Protein AF-A0A7K0IW61-F1 (afdb_monomer)

Radius of gyration: 12.7 Å; Cα contacts (8 Å, |Δi|>4): 62; chains: 1; bounding box: 30×36×28 Å

Secondary structure (DSSP, 8-state):
--HHHHHHHHHHHHHHTT--HHHHHHHTT--HHHHHHHHHTS----STHHHHHHHHHHHHH-S-S----------

Sequence (75 aa):
MDKEQRKKMVAHCLVDLGETVASWSAKNGLHQKIVTDLIDGKLKGTRGVSLATKRKMEETFGNLFDENETKQRNP

pLDDT: mean 82.31, std 13.24, range [42.81, 93.5]

Solvent-accessible surface area (backbone atoms only — not comparable to full-atom values): 4562 Å² total; per-residue (Å²): 110,56,53,68,60,42,43,51,52,49,52,49,51,26,58,77,68,74,42,47,70,61,56,51,20,55,76,70,76,42,61,48,65,59,55,49,31,41,48,68,62,80,37,87,37,86,60,69,72,42,29,58,51,46,52,55,45,32,73,73,66,36,92,63,79,64,87,65,89,85,79,89,83,80,132

Mean predicted aligned error: 6.85 Å

Foldseek 3Di:
DDLVVLVVLLVVLCVVVVHDLVRVCVVVVHDSVLLVCVSNVVDLQPDDSSVVSQVVCCVRRNDRRDPDDDDDDDD

Structure (mmCIF, N/CA/C/O backbone):
data_AF-A0A7K0IW61-F1
#
_entry.id   AF-A0A7K0IW61-F1
#
loop_
_atom_site.group_PDB
_atom_site.id
_atom_site.type_symbol
_atom_site.label_atom_id
_atom_site.label_alt_id
_atom_site.label_comp_id
_atom_site.label_asym_id
_atom_site.label_entity_id
_atom_site.label_seq_id
_atom_site.pdbx_PDB_ins_code
_atom_site.Cartn_x
_atom_site.Cartn_y
_atom_site.Cartn_z
_atom_site.occupancy
_atom_site.B_iso_or_equiv
_atom_site.auth_seq_id
_atom_site.auth_comp_id
_atom_site.auth_asym_id
_atom_site.auth_atom_id
_atom_site.pdbx_PDB_model_num
ATOM 1 N N . MET A 1 1 ? 13.647 1.985 -0.462 1.00 75.00 1 MET A N 1
ATOM 2 C CA . MET A 1 1 ? 12.987 1.596 0.812 1.00 75.00 1 MET A CA 1
ATOM 3 C C . MET A 1 1 ? 13.028 0.080 0.966 1.00 75.00 1 MET A C 1
ATOM 5 O O . MET A 1 1 ? 12.842 -0.602 -0.036 1.00 75.00 1 MET A O 1
ATOM 9 N N . ASP A 1 2 ? 13.251 -0.447 2.176 1.00 82.62 2 ASP A N 1
ATOM 10 C CA . ASP A 1 2 ? 13.200 -1.898 2.416 1.00 82.62 2 ASP A CA 1
ATOM 11 C C . ASP A 1 2 ? 11.757 -2.450 2.422 1.00 82.62 2 ASP A C 1
ATOM 13 O O . ASP A 1 2 ? 10.793 -1.747 2.744 1.00 82.62 2 ASP A O 1
ATOM 17 N N . LYS A 1 3 ? 11.602 -3.732 2.069 1.00 83.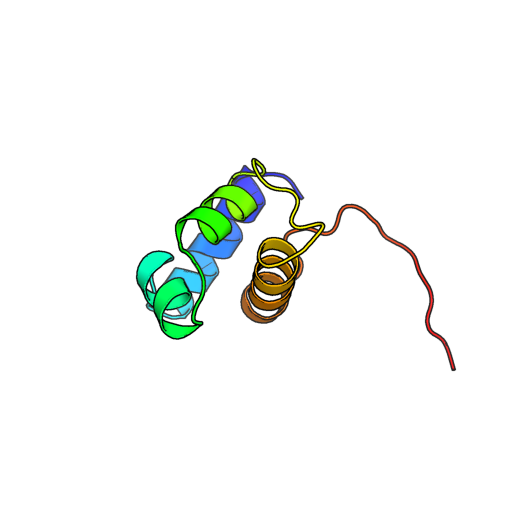81 3 LYS A N 1
ATOM 18 C CA . LYS A 1 3 ? 10.319 -4.445 2.019 1.00 83.81 3 LYS A CA 1
ATOM 19 C C . LYS A 1 3 ? 9.555 -4.397 3.344 1.00 83.81 3 LYS A C 1
ATOM 21 O O . LYS A 1 3 ? 8.335 -4.219 3.324 1.00 83.81 3 LYS A O 1
ATOM 26 N N . GLU A 1 4 ? 10.225 -4.587 4.477 1.00 86.94 4 GLU A N 1
ATOM 27 C CA . GLU A 1 4 ? 9.559 -4.596 5.783 1.00 86.94 4 GLU A CA 1
ATOM 28 C C . GLU A 1 4 ? 9.033 -3.212 6.152 1.00 86.94 4 GLU A C 1
ATOM 30 O O . GLU A 1 4 ? 7.910 -3.075 6.643 1.00 86.94 4 GLU A O 1
ATOM 35 N N . GLN A 1 5 ? 9.814 -2.176 5.855 1.00 87.12 5 GLN A N 1
ATOM 36 C CA . GLN A 1 5 ? 9.419 -0.793 6.091 1.00 87.12 5 GLN A CA 1
ATOM 37 C C . GLN A 1 5 ? 8.225 -0.401 5.216 1.00 87.12 5 GLN A C 1
ATOM 39 O O . GLN A 1 5 ? 7.249 0.149 5.725 1.00 87.12 5 GLN A O 1
ATOM 44 N N . ARG A 1 6 ? 8.237 -0.784 3.933 1.00 88.31 6 ARG A N 1
ATOM 45 C CA . ARG A 1 6 ? 7.100 -0.579 3.024 1.00 88.31 6 ARG A CA 1
ATOM 46 C C . ARG A 1 6 ? 5.829 -1.259 3.531 1.00 88.31 6 ARG A C 1
ATOM 48 O O . ARG A 1 6 ? 4.765 -0.648 3.527 1.00 88.31 6 ARG A O 1
ATOM 55 N N . LYS A 1 7 ? 5.931 -2.510 3.999 1.00 89.94 7 LYS A N 1
ATOM 56 C CA . LYS A 1 7 ? 4.803 -3.239 4.604 1.00 89.94 7 LYS A CA 1
ATOM 57 C C . LYS A 1 7 ? 4.243 -2.512 5.820 1.00 89.94 7 LYS A C 1
ATOM 59 O O . LYS A 1 7 ? 3.029 -2.367 5.916 1.00 89.94 7 LYS A O 1
ATOM 64 N N . LYS A 1 8 ? 5.113 -2.051 6.723 1.00 90.25 8 LYS A N 1
ATOM 65 C CA . LYS A 1 8 ? 4.709 -1.309 7.925 1.00 90.25 8 LYS A CA 1
ATOM 66 C C . LYS A 1 8 ? 3.999 -0.004 7.571 1.00 90.25 8 LYS A C 1
ATOM 68 O O . LY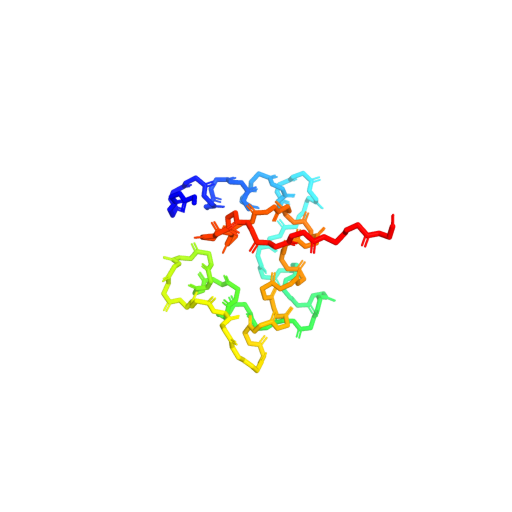S A 1 8 ? 2.945 0.257 8.133 1.00 90.25 8 LYS A O 1
ATOM 73 N N . MET A 1 9 ? 4.522 0.764 6.616 1.00 90.25 9 MET A N 1
ATOM 74 C CA . MET A 1 9 ? 3.894 2.015 6.173 1.00 90.25 9 MET A CA 1
ATOM 75 C C . MET A 1 9 ? 2.509 1.781 5.572 1.00 90.25 9 MET A C 1
ATOM 77 O O . MET A 1 9 ? 1.547 2.419 5.987 1.00 90.25 9 MET A O 1
ATOM 81 N N . VAL A 1 10 ? 2.387 0.821 4.650 1.00 90.00 10 VAL A N 1
ATOM 82 C CA . VAL A 1 10 ? 1.091 0.499 4.037 1.00 90.00 10 VAL A CA 1
ATOM 83 C C . VAL A 1 10 ? 0.101 -0.007 5.083 1.00 90.00 10 VAL A C 1
ATOM 85 O O . VAL A 1 10 ? -1.053 0.407 5.075 1.00 90.00 10 VAL A O 1
ATOM 88 N N . ALA A 1 11 ? 0.541 -0.866 6.007 1.00 90.75 11 ALA A N 1
ATOM 89 C CA . ALA A 1 11 ? -0.309 -1.351 7.089 1.00 90.75 11 ALA A CA 1
ATOM 90 C C . ALA A 1 11 ? -0.782 -0.211 8.004 1.00 90.75 11 ALA A C 1
ATOM 92 O O . ALA A 1 11 ? -1.963 -0.161 8.327 1.00 90.75 11 ALA A O 1
ATOM 93 N N . HIS A 1 12 ? 0.105 0.717 8.374 1.00 91.75 12 HIS A N 1
ATOM 94 C CA . HIS A 1 12 ? -0.240 1.864 9.214 1.00 91.75 12 HIS A CA 1
ATOM 95 C C . HIS A 1 12 ? -1.265 2.773 8.530 1.00 91.75 12 HIS A C 1
ATOM 97 O O . HIS A 1 12 ? -2.324 3.016 9.094 1.00 91.75 12 HIS A O 1
ATOM 103 N N . CYS A 1 13 ? -1.016 3.184 7.282 1.00 90.81 13 CYS A N 1
ATOM 104 C CA . CYS A 1 13 ? -1.963 4.013 6.536 1.00 90.81 13 CYS A CA 1
ATOM 105 C C . CYS A 1 13 ? -3.326 3.335 6.360 1.00 90.81 13 CYS A C 1
ATOM 107 O O . CYS A 1 13 ? -4.356 3.993 6.429 1.00 90.81 13 CYS A O 1
ATOM 109 N N . LEU A 1 14 ? -3.356 2.021 6.126 1.00 90.94 14 LEU A N 1
ATOM 110 C CA . LEU A 1 14 ? -4.614 1.283 6.024 1.00 90.94 14 LEU A CA 1
ATOM 111 C C . LEU A 1 14 ? -5.380 1.269 7.352 1.00 90.94 14 LEU A C 1
ATOM 113 O O . LEU A 1 14 ? -6.597 1.440 7.345 1.00 90.94 14 LEU A O 1
ATOM 117 N N . VAL A 1 15 ? -4.674 1.139 8.479 1.00 92.38 15 VAL A N 1
ATOM 118 C CA . VAL A 1 15 ? -5.269 1.257 9.817 1.00 92.38 15 VAL A CA 1
ATOM 119 C C . VAL A 1 15 ? -5.832 2.662 10.048 1.00 92.38 15 VAL A C 1
ATOM 121 O O . VAL A 1 15 ? -6.978 2.763 10.477 1.00 92.38 15 VAL A O 1
ATOM 124 N N . ASP A 1 16 ? -5.095 3.723 9.703 1.00 91.25 16 ASP A N 1
ATOM 125 C CA . ASP A 1 16 ? -5.581 5.113 9.803 1.00 91.25 16 ASP A CA 1
ATOM 126 C C . ASP A 1 16 ? -6.839 5.354 8.956 1.00 91.25 16 ASP A C 1
ATOM 128 O O . ASP A 1 16 ? -7.754 6.067 9.362 1.00 91.25 16 ASP A O 1
ATOM 132 N N . LEU A 1 17 ? -6.902 4.735 7.775 1.00 89.38 17 LEU A N 1
ATOM 133 C CA . LEU A 1 17 ? -8.052 4.816 6.874 1.00 89.38 17 LEU A CA 1
ATOM 134 C C . LEU A 1 17 ? -9.224 3.921 7.308 1.00 89.38 17 LEU A C 1
ATOM 136 O O . LEU A 1 17 ? -10.306 4.022 6.730 1.00 89.38 17 LEU A O 1
ATOM 140 N N . GLY A 1 18 ? -9.026 3.029 8.284 1.00 93.06 18 GLY A N 1
ATOM 141 C CA . GLY A 1 18 ? -10.006 2.005 8.648 1.00 93.06 18 GLY A CA 1
ATOM 142 C C . GLY A 1 18 ? -10.282 1.005 7.518 1.00 93.06 18 GLY A C 1
ATOM 143 O O . GLY A 1 18 ? -11.361 0.415 7.458 1.00 93.06 18 GLY A O 1
ATOM 144 N N . GLU A 1 19 ? -9.333 0.822 6.599 1.00 92.50 19 GLU A N 1
ATOM 145 C CA . GLU A 1 19 ? -9.457 -0.062 5.441 1.00 92.50 19 GLU A CA 1
ATOM 146 C C . GLU A 1 19 ? -8.474 -1.240 5.530 1.00 92.50 19 GLU A C 1
ATOM 148 O O . GLU A 1 19 ? -7.465 -1.220 6.226 1.00 92.50 19 GLU A O 1
ATOM 153 N N . THR A 1 20 ? -8.762 -2.311 4.796 1.00 91.81 20 THR A N 1
ATOM 154 C CA . THR A 1 20 ? -7.827 -3.420 4.573 1.00 91.81 20 THR A CA 1
ATOM 155 C C . THR A 1 20 ? -7.262 -3.325 3.160 1.00 91.81 20 THR A C 1
ATOM 157 O O . THR A 1 20 ? -7.851 -2.681 2.293 1.00 91.81 20 THR A O 1
ATOM 160 N N . VAL A 1 21 ? -6.164 -4.036 2.870 1.00 89.06 21 VAL A N 1
ATOM 161 C CA . VAL A 1 21 ? -5.635 -4.122 1.493 1.00 89.06 21 VAL A CA 1
ATOM 162 C C . VAL A 1 21 ? -6.734 -4.571 0.525 1.00 89.06 21 VAL A C 1
ATOM 164 O O . VAL A 1 21 ? -6.824 -4.045 -0.580 1.00 89.06 21 VAL A O 1
ATOM 167 N N . ALA A 1 22 ? -7.587 -5.512 0.936 1.00 89.81 22 ALA A N 1
ATOM 168 C CA . ALA A 1 22 ? -8.681 -6.019 0.117 1.00 89.81 22 ALA A CA 1
ATOM 169 C C . ALA A 1 22 ? -9.748 -4.947 -0.155 1.00 89.81 22 ALA A C 1
ATOM 171 O O . ALA A 1 22 ? -10.081 -4.711 -1.317 1.00 89.81 22 ALA A O 1
ATOM 172 N N . SER A 1 23 ? -10.242 -4.264 0.885 1.00 93.06 23 SER A N 1
ATOM 173 C CA . SER A 1 23 ? -11.286 -3.243 0.726 1.00 93.06 23 SER A CA 1
ATOM 174 C C . SER A 1 23 ? -10.777 -2.017 -0.031 1.00 93.06 23 SER A C 1
ATOM 176 O O . SER A 1 23 ? -11.443 -1.561 -0.960 1.00 93.06 23 SER A O 1
ATOM 178 N N . TRP A 1 24 ? -9.567 -1.543 0.283 1.00 93.50 24 TRP A N 1
ATOM 179 C CA . TRP A 1 24 ? -8.937 -0.433 -0.429 1.00 93.50 24 TRP A CA 1
ATOM 180 C C . TRP A 1 24 ? -8.707 -0.775 -1.905 1.00 93.50 24 TRP A C 1
ATOM 182 O O . TRP A 1 24 ? -9.026 0.026 -2.785 1.00 93.50 24 TRP A O 1
ATOM 192 N N . SER A 1 25 ? -8.212 -1.984 -2.201 1.00 91.44 25 SER A N 1
ATOM 193 C CA . SER A 1 25 ? -8.004 -2.426 -3.586 1.00 91.44 25 SER A CA 1
ATOM 194 C C . SER A 1 25 ? -9.325 -2.479 -4.352 1.00 91.44 25 SER A C 1
ATOM 196 O O . SER A 1 25 ? -9.417 -1.913 -5.439 1.00 91.44 25 SER A O 1
ATOM 198 N N . ALA A 1 26 ? -10.362 -3.091 -3.772 1.00 92.00 26 ALA A N 1
ATOM 199 C CA . ALA A 1 26 ? -11.679 -3.207 -4.396 1.00 92.00 26 ALA A CA 1
ATOM 200 C C . ALA A 1 26 ? -12.309 -1.834 -4.679 1.00 92.00 26 ALA A C 1
ATOM 202 O O . ALA A 1 26 ? -12.745 -1.576 -5.799 1.00 92.00 26 ALA A O 1
ATOM 203 N N . LYS A 1 27 ? -12.273 -0.920 -3.701 1.00 92.12 27 LYS A N 1
ATOM 204 C CA . LYS A 1 27 ? -12.772 0.459 -3.830 1.00 92.12 27 LYS A CA 1
ATOM 205 C C . LYS A 1 27 ? -12.069 1.242 -4.936 1.00 92.12 27 LYS A C 1
ATOM 207 O O . LYS A 1 27 ? -12.679 2.078 -5.595 1.00 92.12 27 LYS A O 1
ATOM 212 N N . ASN A 1 28 ? -10.787 0.964 -5.153 1.00 88.31 28 ASN A N 1
ATOM 213 C CA . ASN A 1 28 ? -9.976 1.644 -6.154 1.00 88.31 28 ASN A CA 1
ATOM 214 C C . ASN A 1 28 ? -9.943 0.942 -7.519 1.00 88.31 28 ASN A C 1
ATOM 216 O O . ASN A 1 28 ? -9.246 1.440 -8.409 1.00 88.31 28 ASN A O 1
ATOM 220 N N . GLY A 1 29 ? -10.673 -0.169 -7.688 1.00 88.69 29 GLY A N 1
ATOM 221 C CA . GLY A 1 29 ? -10.686 -0.969 -8.917 1.00 88.69 29 GLY A CA 1
ATOM 222 C C . GLY A 1 29 ? -9.368 -1.706 -9.181 1.00 88.69 29 GLY A C 1
ATOM 223 O O . GLY A 1 29 ? -9.025 -1.979 -10.328 1.00 88.69 29 GLY A O 1
ATOM 224 N N . LEU A 1 30 ? -8.592 -1.984 -8.132 1.00 90.19 30 LEU A N 1
ATOM 225 C CA . LEU A 1 30 ? -7.273 -2.602 -8.208 1.00 90.19 30 LEU A CA 1
ATOM 226 C C . LEU A 1 30 ? -7.348 -4.088 -7.850 1.00 90.19 30 LEU A C 1
ATOM 228 O O . LEU A 1 30 ? -8.062 -4.502 -6.937 1.00 90.19 30 LEU A O 1
ATOM 232 N N . HIS A 1 31 ? -6.536 -4.907 -8.517 1.00 89.56 31 HIS A N 1
ATOM 233 C CA . HIS A 1 31 ? -6.370 -6.303 -8.122 1.00 89.56 31 HIS A CA 1
ATOM 234 C C . HIS A 1 31 ? -5.536 -6.403 -6.841 1.00 89.56 31 HIS A C 1
ATOM 236 O O . HIS A 1 31 ? -4.339 -6.107 -6.851 1.00 89.56 31 HIS A O 1
ATOM 242 N N . GLN A 1 32 ? -6.143 -6.928 -5.772 1.00 90.12 32 GLN A N 1
ATOM 243 C CA . GLN A 1 32 ? -5.492 -7.166 -4.477 1.00 90.12 32 GLN A CA 1
ATOM 244 C C . GLN A 1 32 ? -4.158 -7.917 -4.609 1.00 90.12 32 GLN A C 1
ATOM 246 O O . GLN A 1 32 ? -3.203 -7.619 -3.893 1.00 90.12 32 GLN A O 1
ATOM 251 N N . LYS A 1 33 ? -4.065 -8.876 -5.540 1.00 89.50 33 LYS A N 1
ATOM 252 C CA . LYS A 1 33 ? -2.830 -9.630 -5.784 1.00 89.50 33 LYS A CA 1
ATOM 253 C C . LYS A 1 33 ? -1.700 -8.737 -6.299 1.00 89.50 33 LYS A C 1
ATOM 255 O O . LYS A 1 33 ? -0.599 -8.815 -5.776 1.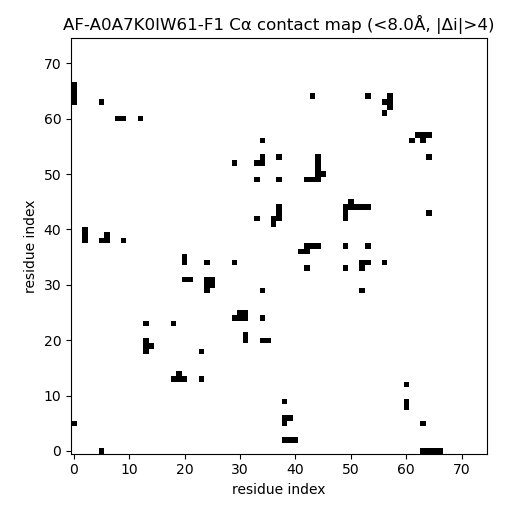00 89.50 33 LYS A O 1
ATOM 260 N N . ILE A 1 34 ? -1.987 -7.839 -7.245 1.00 88.50 34 ILE A N 1
ATOM 261 C CA . ILE A 1 34 ? -0.999 -6.888 -7.779 1.00 88.50 34 ILE A CA 1
ATOM 262 C C . ILE A 1 34 ? -0.530 -5.942 -6.672 1.00 88.50 34 ILE A C 1
ATOM 264 O O . ILE A 1 34 ? 0.667 -5.716 -6.533 1.00 88.50 34 ILE A O 1
ATOM 268 N N . VAL A 1 35 ? -1.461 -5.434 -5.859 1.00 89.69 35 VAL A N 1
ATOM 269 C CA . VAL A 1 35 ? -1.141 -4.588 -4.698 1.00 89.69 35 VAL A CA 1
ATOM 270 C C . VAL A 1 35 ? -0.237 -5.341 -3.721 1.00 89.69 35 VAL A C 1
ATOM 272 O O . VAL A 1 35 ? 0.808 -4.837 -3.325 1.00 89.69 35 VAL A O 1
ATOM 275 N N . THR A 1 36 ? -0.582 -6.584 -3.389 1.00 91.00 36 THR A N 1
ATOM 276 C CA . THR A 1 36 ? 0.211 -7.420 -2.478 1.00 91.00 36 THR A CA 1
ATOM 277 C C . THR A 1 36 ? 1.601 -7.717 -3.040 1.00 91.00 36 THR A C 1
ATOM 279 O O . THR A 1 36 ? 2.587 -7.590 -2.319 1.00 91.00 36 THR A O 1
ATOM 282 N N . ASP A 1 37 ? 1.704 -8.062 -4.324 1.00 89.94 37 ASP A N 1
ATOM 283 C CA . ASP A 1 37 ? 2.976 -8.374 -4.978 1.00 89.94 37 ASP A CA 1
ATOM 284 C C . ASP A 1 37 ? 3.886 -7.140 -5.092 1.00 89.94 37 ASP A C 1
ATOM 286 O O . ASP A 1 37 ? 5.104 -7.262 -4.940 1.00 89.94 37 ASP A O 1
ATOM 290 N N . LEU A 1 38 ? 3.310 -5.947 -5.292 1.00 88.19 38 LEU A N 1
ATOM 291 C CA . LEU A 1 38 ? 4.030 -4.674 -5.212 1.00 88.19 38 LEU A CA 1
ATOM 292 C C . LEU A 1 38 ? 4.581 -4.458 -3.795 1.00 88.19 38 LEU A C 1
ATOM 294 O O . LEU A 1 38 ? 5.789 -4.293 -3.623 1.00 88.19 38 LEU A O 1
ATOM 298 N N . ILE A 1 39 ? 3.733 -4.538 -2.761 1.00 88.69 39 ILE A N 1
ATOM 299 C CA . ILE A 1 39 ? 4.153 -4.379 -1.354 1.00 88.69 39 ILE A CA 1
ATOM 300 C C . ILE A 1 39 ? 5.251 -5.388 -0.996 1.00 88.69 39 ILE A C 1
ATOM 302 O O . ILE A 1 39 ? 6.243 -5.042 -0.350 1.00 88.69 39 ILE A O 1
ATOM 306 N N . ASP A 1 40 ? 5.108 -6.637 -1.433 1.00 86.75 40 ASP A N 1
ATOM 307 C CA . ASP A 1 40 ? 6.056 -7.708 -1.139 1.00 86.75 40 ASP A CA 1
ATOM 308 C C . ASP A 1 40 ? 7.370 -7.585 -1.931 1.00 86.75 40 ASP A C 1
ATOM 310 O O . ASP A 1 40 ? 8.336 -8.278 -1.615 1.00 86.75 40 ASP A O 1
ATOM 314 N N . GLY A 1 41 ? 7.431 -6.681 -2.917 1.00 83.25 41 GLY A N 1
ATOM 315 C CA . GLY A 1 41 ? 8.587 -6.465 -3.790 1.00 83.25 41 GLY A CA 1
ATOM 316 C C . GLY A 1 41 ? 8.747 -7.527 -4.876 1.00 83.25 41 GLY A C 1
ATOM 317 O O . GLY A 1 41 ? 9.738 -7.515 -5.599 1.00 83.25 41 GLY A O 1
ATOM 318 N N . LYS A 1 42 ? 7.772 -8.433 -5.008 1.00 85.56 42 LYS A N 1
ATOM 319 C CA . LYS A 1 42 ? 7.714 -9.454 -6.065 1.00 85.56 42 LYS A CA 1
ATOM 320 C C . LYS A 1 42 ? 7.444 -8.839 -7.431 1.00 85.56 42 LYS A C 1
ATOM 322 O O . LYS A 1 42 ? 7.768 -9.431 -8.457 1.00 85.56 42 LYS A O 1
ATOM 327 N N . LEU A 1 43 ? 6.841 -7.655 -7.439 1.00 83.38 43 LEU A N 1
ATOM 328 C CA . LEU A 1 43 ? 6.468 -6.942 -8.641 1.00 83.38 43 LEU A CA 1
ATOM 329 C C . LEU A 1 43 ? 7.021 -5.516 -8.568 1.00 83.38 43 LEU A C 1
ATOM 331 O O . LEU A 1 43 ? 6.850 -4.828 -7.568 1.00 83.38 43 LEU A O 1
ATOM 335 N N . LYS A 1 44 ? 7.709 -5.073 -9.628 1.00 74.69 44 LYS A N 1
ATOM 336 C CA . LYS A 1 44 ? 8.356 -3.745 -9.675 1.00 74.69 44 LYS A CA 1
ATOM 337 C C . LYS A 1 44 ? 7.446 -2.612 -10.171 1.00 74.69 44 LYS A C 1
ATOM 339 O O . LYS A 1 44 ? 7.784 -1.445 -10.013 1.00 74.69 44 LYS A O 1
ATOM 344 N N . GLY A 1 45 ? 6.305 -2.935 -10.784 1.00 67.56 45 GLY A N 1
ATOM 345 C CA . GLY A 1 45 ? 5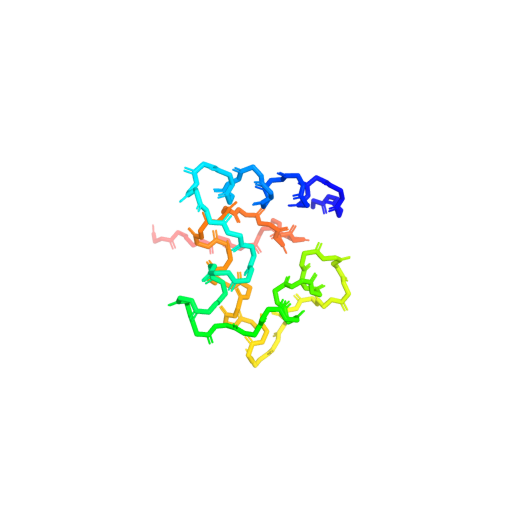.317 -1.935 -11.205 1.00 67.56 45 GLY A CA 1
ATOM 346 C C . GLY A 1 45 ? 5.744 -1.106 -12.414 1.00 67.56 45 GLY A C 1
ATOM 347 O O . GLY A 1 45 ? 5.394 0.063 -12.507 1.00 67.56 45 GLY A O 1
ATOM 348 N N . THR A 1 46 ? 6.551 -1.659 -13.322 1.00 71.75 46 THR A N 1
ATOM 349 C CA . THR A 1 46 ? 7.195 -0.872 -14.387 1.00 71.75 46 THR A CA 1
ATOM 350 C C . THR A 1 46 ? 6.345 -0.705 -15.647 1.00 71.75 46 THR A C 1
ATOM 352 O O . THR A 1 46 ? 6.639 0.190 -16.438 1.00 71.75 46 THR A O 1
ATOM 355 N N . ARG A 1 47 ? 5.301 -1.527 -15.870 1.00 68.75 47 ARG A N 1
ATOM 356 C CA . ARG A 1 47 ? 4.427 -1.453 -17.064 1.00 68.75 47 ARG A CA 1
ATOM 357 C C . ARG A 1 47 ? 2.986 -1.926 -16.804 1.00 68.75 47 ARG A C 1
ATOM 359 O O . ARG A 1 47 ? 2.733 -2.768 -15.941 1.00 68.75 47 ARG A O 1
ATOM 366 N N . GLY A 1 48 ? 2.046 -1.415 -17.604 1.00 81.31 48 GLY A N 1
ATOM 367 C CA . GLY A 1 48 ? 0.646 -1.864 -17.649 1.00 81.31 48 GLY A CA 1
ATOM 368 C C . GLY A 1 48 ? -0.142 -1.592 -16.364 1.00 81.31 48 GLY A C 1
ATOM 369 O O . GLY A 1 48 ? 0.080 -0.583 -15.696 1.00 81.31 48 GLY A O 1
ATOM 370 N N . VAL A 1 49 ? -1.034 -2.522 -16.001 1.00 77.88 49 VAL A N 1
ATOM 371 C CA . VAL A 1 49 ? -1.879 -2.440 -14.790 1.00 77.88 49 VAL A CA 1
ATOM 372 C C . VAL A 1 49 ? -1.034 -2.203 -13.538 1.00 77.88 49 VAL A C 1
ATOM 374 O O . VAL A 1 49 ? -1.393 -1.397 -12.691 1.00 77.88 49 VAL A O 1
ATOM 377 N N . SER A 1 50 ? 0.143 -2.823 -13.457 1.00 78.94 50 SER A N 1
ATOM 378 C CA . SER A 1 50 ? 1.013 -2.679 -12.293 1.00 78.94 50 SER A CA 1
ATOM 379 C C . SER A 1 50 ? 1.608 -1.283 -12.093 1.00 78.94 50 SER A C 1
ATOM 381 O O . SER A 1 50 ? 1.835 -0.891 -10.951 1.00 78.94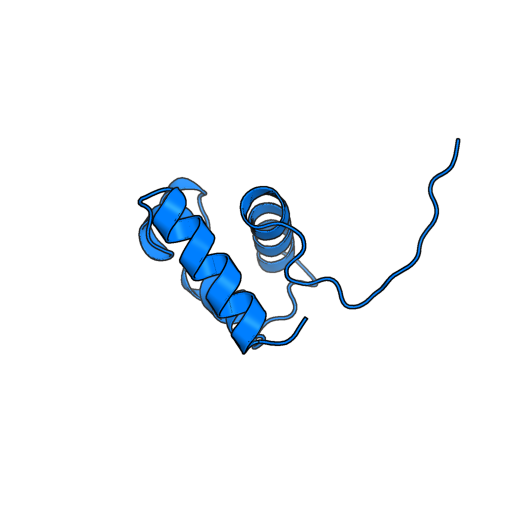 50 SER A O 1
ATOM 383 N N . LEU A 1 51 ? 1.824 -0.521 -13.171 1.00 84.50 51 LEU A N 1
ATOM 384 C CA . LEU A 1 51 ? 2.296 0.863 -13.089 1.00 84.50 51 LEU A CA 1
ATOM 385 C C . LEU A 1 51 ? 1.180 1.797 -12.611 1.00 84.50 51 LEU A C 1
ATOM 387 O O . LEU A 1 51 ? 1.422 2.671 -11.783 1.00 84.50 51 LEU A O 1
ATOM 391 N N . ALA A 1 52 ? -0.046 1.587 -13.099 1.00 86.44 52 ALA A N 1
ATOM 392 C CA . ALA A 1 52 ? -1.215 2.326 -12.630 1.00 86.44 52 ALA A CA 1
ATOM 393 C C . ALA A 1 52 ? -1.488 2.046 -11.142 1.00 86.44 52 ALA A C 1
ATOM 395 O O . ALA A 1 52 ? -1.670 2.980 -10.364 1.00 86.44 52 ALA A O 1
ATOM 396 N N . THR A 1 53 ? -1.422 0.774 -10.729 1.00 88.00 53 THR A N 1
ATOM 397 C CA . THR A 1 53 ? -1.524 0.375 -9.320 1.00 88.00 53 THR A CA 1
ATOM 398 C C . THR A 1 53 ? -0.423 1.014 -8.475 1.00 88.00 53 THR A C 1
ATOM 400 O O . THR A 1 53 ? -0.728 1.579 -7.430 1.00 88.00 53 THR A O 1
ATOM 403 N N . LYS A 1 54 ? 0.837 0.978 -8.934 1.00 87.19 54 LYS A N 1
ATOM 404 C CA . LYS A 1 54 ? 1.973 1.605 -8.243 1.00 87.19 54 LYS A CA 1
ATOM 405 C C . LYS A 1 54 ? 1.737 3.101 -8.007 1.00 87.19 54 LYS A C 1
ATOM 407 O O . LYS A 1 54 ? 1.846 3.537 -6.869 1.00 87.19 54 LYS A O 1
ATOM 412 N N . ARG A 1 55 ? 1.347 3.859 -9.038 1.00 87.88 55 ARG A N 1
ATOM 413 C CA . ARG A 1 55 ? 1.071 5.302 -8.904 1.00 87.88 55 ARG A CA 1
ATOM 414 C C . ARG A 1 55 ? -0.016 5.584 -7.874 1.00 87.88 55 ARG A C 1
ATOM 416 O O . ARG A 1 55 ? 0.188 6.398 -6.987 1.00 87.88 55 ARG A O 1
ATOM 423 N N . LYS A 1 56 ? -1.121 4.840 -7.930 1.00 90.00 56 LYS A N 1
ATOM 424 C CA . LYS A 1 56 ? -2.248 5.032 -7.010 1.00 90.00 56 LYS A 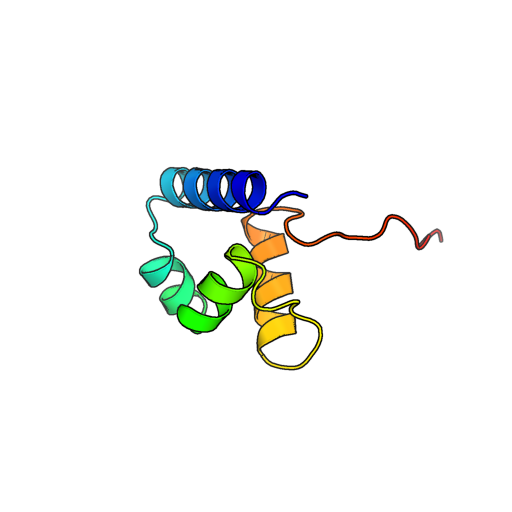CA 1
ATOM 425 C C . LYS A 1 56 ? -1.898 4.685 -5.562 1.00 90.00 56 LYS A C 1
ATOM 427 O O . LYS A 1 56 ? -2.367 5.325 -4.622 1.00 90.00 56 LYS A O 1
ATOM 432 N N . MET A 1 57 ? -1.049 3.674 -5.388 1.00 89.00 57 MET A N 1
ATOM 433 C CA . MET A 1 57 ? -0.453 3.359 -4.096 1.00 89.00 57 MET A CA 1
ATOM 434 C C . MET A 1 57 ? 0.456 4.490 -3.610 1.00 89.00 57 MET A C 1
ATOM 436 O O . MET A 1 57 ? 0.381 4.833 -2.440 1.00 89.00 57 MET A O 1
ATOM 440 N N . GLU A 1 58 ? 1.274 5.088 -4.477 1.00 88.81 58 GLU A N 1
ATOM 441 C CA . GLU A 1 58 ? 2.152 6.204 -4.101 1.00 88.81 58 GLU A CA 1
ATOM 442 C C . GLU A 1 58 ? 1.372 7.483 -3.760 1.00 88.81 58 GLU A C 1
ATOM 444 O O . GLU A 1 58 ? 1.733 8.193 -2.825 1.00 88.81 58 GLU A O 1
ATOM 449 N N . GLU A 1 59 ? 0.252 7.735 -4.439 1.00 89.19 59 GLU A N 1
ATOM 450 C CA . GLU A 1 59 ? -0.667 8.837 -4.120 1.00 89.19 59 GLU A CA 1
ATOM 451 C C . GLU A 1 59 ? -1.344 8.668 -2.751 1.00 89.19 59 GLU A C 1
ATOM 453 O O . GLU A 1 59 ? -1.598 9.654 -2.066 1.00 89.19 59 GLU A O 1
ATOM 458 N N . THR A 1 60 ? -1.635 7.428 -2.339 1.00 89.06 60 THR A N 1
ATOM 459 C CA . THR A 1 60 ? -2.342 7.153 -1.072 1.00 89.06 60 THR A CA 1
ATOM 460 C C . THR A 1 60 ? -1.385 6.965 0.103 1.00 89.06 60 THR A C 1
ATOM 462 O O . THR A 1 60 ? -1.624 7.467 1.195 1.00 89.06 60 THR A O 1
ATOM 465 N N . PHE A 1 61 ? -0.320 6.194 -0.102 1.00 87.81 61 PHE A N 1
ATOM 466 C CA . PHE A 1 61 ? 0.579 5.719 0.953 1.00 87.81 61 PHE A CA 1
ATOM 467 C C . PHE A 1 61 ? 1.923 6.463 0.972 1.00 87.81 61 PHE A C 1
ATOM 469 O O . PHE A 1 61 ? 2.795 6.143 1.781 1.00 87.81 61 PHE A O 1
ATOM 476 N N . GLY A 1 62 ? 2.114 7.436 0.078 1.00 85.19 62 GLY A N 1
ATOM 477 C CA . GLY A 1 62 ? 3.366 8.169 -0.077 1.00 85.19 62 GLY A CA 1
ATOM 478 C C . GLY A 1 62 ? 4.414 7.395 -0.875 1.00 85.19 62 GLY A C 1
ATOM 479 O O . GLY A 1 62 ? 4.126 6.406 -1.544 1.00 85.19 62 GLY A O 1
ATOM 480 N N . ASN A 1 63 ? 5.663 7.854 -0.835 1.00 84.19 63 ASN A N 1
ATOM 481 C CA . ASN A 1 63 ? 6.692 7.348 -1.739 1.00 84.19 63 ASN A CA 1
ATOM 482 C C . ASN A 1 63 ? 7.182 5.933 -1.341 1.00 84.19 63 ASN A C 1
ATOM 484 O O . ASN A 1 63 ? 8.103 5.778 -0.539 1.00 84.19 63 ASN A O 1
ATOM 488 N N . LEU A 1 64 ? 6.526 4.889 -1.865 1.00 81.81 64 LEU A N 1
ATOM 489 C CA . LEU A 1 64 ? 6.741 3.485 -1.480 1.00 81.8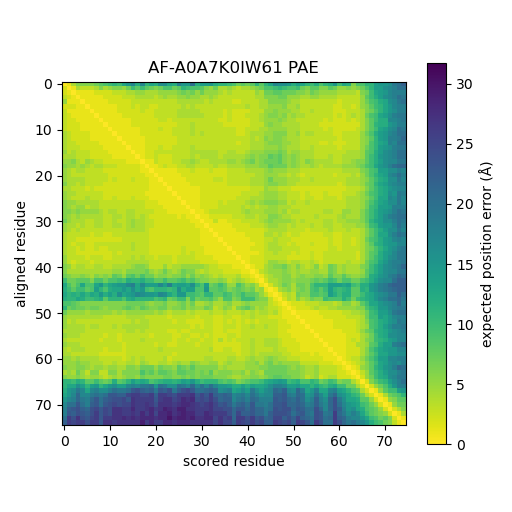1 64 LEU A CA 1
ATOM 490 C C . LEU A 1 64 ? 7.786 2.750 -2.331 1.00 81.81 64 LEU A C 1
ATOM 492 O O . LEU A 1 64 ? 8.393 1.779 -1.865 1.00 81.81 64 LEU A O 1
ATOM 496 N N . PHE A 1 65 ? 7.941 3.134 -3.599 1.00 77.88 65 PHE A N 1
ATOM 497 C CA . PHE A 1 65 ? 8.685 2.350 -4.591 1.00 77.88 65 PHE A CA 1
ATOM 498 C C . PHE A 1 65 ? 9.764 3.155 -5.304 1.00 77.88 65 PHE A C 1
ATOM 500 O O . PHE A 1 65 ? 10.205 2.751 -6.387 1.00 77.88 65 PHE A O 1
ATOM 507 N N . ASP A 1 66 ? 10.163 4.284 -4.733 1.00 71.38 66 ASP A N 1
ATOM 508 C CA . ASP A 1 66 ? 11.282 5.043 -5.254 1.00 71.38 66 ASP A CA 1
ATOM 509 C C . ASP A 1 66 ? 12.592 4.278 -5.023 1.00 71.38 66 ASP A C 1
ATOM 511 O O . ASP A 1 66 ? 12.992 3.993 -3.888 1.00 71.38 66 ASP A O 1
ATOM 515 N N . GLU A 1 67 ? 13.225 3.902 -6.133 1.00 61.19 67 GLU A N 1
ATOM 516 C CA . GLU A 1 67 ? 14.609 3.428 -6.200 1.00 61.19 67 GLU A CA 1
ATOM 517 C C . GLU A 1 67 ? 15.501 4.451 -6.940 1.00 61.19 67 GLU A C 1
ATOM 519 O O . GLU A 1 67 ? 16.626 4.097 -7.268 1.00 61.19 67 GLU A O 1
ATOM 524 N N . ASN A 1 68 ? 15.063 5.695 -7.219 1.00 45.56 68 ASN A N 1
ATOM 525 C CA . ASN A 1 68 ? 15.963 6.722 -7.764 1.00 45.56 68 ASN A CA 1
ATOM 526 C C . ASN A 1 68 ? 15.498 8.165 -7.506 1.00 45.56 68 ASN A C 1
ATOM 528 O O . ASN A 1 68 ? 14.613 8.703 -8.171 1.00 45.56 68 ASN A O 1
ATOM 532 N N . GLU A 1 69 ? 16.271 8.841 -6.661 1.00 50.97 69 GLU A N 1
ATOM 533 C CA . GLU A 1 69 ? 16.593 10.253 -6.828 1.00 50.97 69 GLU A CA 1
ATOM 534 C C . GLU A 1 69 ? 16.929 10.562 -8.312 1.00 50.97 69 GLU A C 1
ATOM 536 O O . GLU A 1 69 ? 17.568 9.761 -8.994 1.00 50.97 69 GLU A O 1
ATOM 541 N N . THR A 1 70 ? 16.545 11.755 -8.784 1.00 52.44 70 THR A N 1
ATOM 542 C CA . THR A 1 70 ? 16.803 12.385 -10.104 1.00 52.44 70 THR A CA 1
ATOM 543 C C . THR A 1 70 ? 15.787 12.156 -11.243 1.00 52.44 70 THR A C 1
ATOM 545 O O . THR A 1 70 ? 15.844 11.212 -12.026 1.00 52.44 70 THR A O 1
ATOM 548 N N . LYS A 1 71 ? 14.948 13.173 -11.482 1.00 46.59 71 LYS A N 1
ATOM 549 C CA . LYS A 1 71 ? 15.218 14.164 -12.542 1.00 46.59 71 LYS A CA 1
ATOM 550 C C . LYS A 1 71 ? 14.467 15.469 -12.269 1.00 46.59 71 LYS A C 1
ATOM 552 O O . LYS A 1 71 ? 13.254 15.484 -12.095 1.00 46.59 71 LYS A O 1
ATOM 557 N N . GLN A 1 72 ? 15.253 16.542 -12.251 1.00 53.84 72 GLN A N 1
ATOM 558 C CA . GLN A 1 72 ? 14.865 17.949 -12.290 1.00 53.84 72 GLN A CA 1
ATOM 559 C C . GLN A 1 72 ? 13.591 18.203 -13.111 1.00 53.84 72 GLN A C 1
ATOM 561 O O . GLN A 1 72 ? 13.481 17.756 -14.254 1.00 53.84 72 GLN A O 1
ATOM 566 N N . ARG A 1 73 ? 12.696 19.035 -12.580 1.00 42.81 73 ARG A N 1
ATOM 567 C CA . ARG A 1 73 ? 11.851 19.904 -13.404 1.00 42.81 73 ARG A CA 1
ATOM 568 C C . ARG A 1 73 ? 11.764 21.276 -12.750 1.00 42.81 73 ARG A C 1
ATOM 570 O O . ARG A 1 73 ? 10.905 21.529 -11.915 1.00 42.81 73 ARG A O 1
ATOM 577 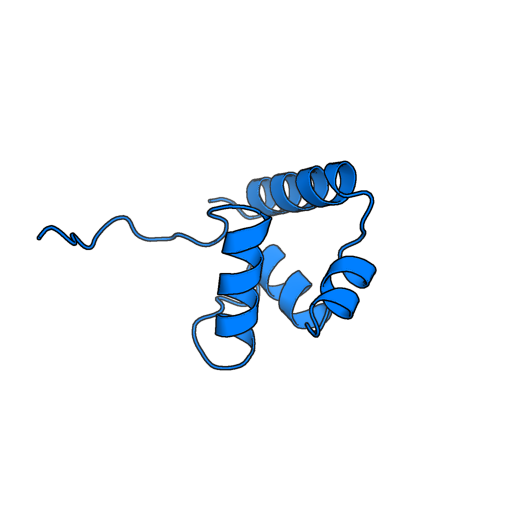N N . ASN A 1 74 ? 12.712 22.116 -13.144 1.00 42.81 74 ASN A N 1
ATOM 578 C CA . ASN A 1 74 ? 12.581 23.565 -13.125 1.00 42.81 74 ASN A CA 1
ATOM 579 C C . ASN A 1 74 ? 11.718 23.974 -14.332 1.00 42.81 74 ASN A C 1
ATOM 581 O O . ASN A 1 74 ? 11.907 23.407 -15.415 1.00 42.81 74 ASN A O 1
ATOM 585 N N . PRO A 1 75 ? 10.826 24.954 -14.189 1.00 56.62 75 PRO A N 1
ATOM 586 C CA . PRO A 1 75 ? 10.733 26.068 -15.118 1.00 56.62 75 PRO A CA 1
ATOM 587 C C . PRO A 1 75 ? 11.613 27.235 -14.652 1.00 56.62 75 PRO A C 1
ATOM 589 O O . PRO A 1 75 ? 11.638 27.515 -13.433 1.00 56.62 75 PRO A O 1
#

Nearest PDB structures (foldseek):
  7ewc-assembly1_A  TM=6.831E-01  e=1.481E+00  Mycobacterium tuberculosis H37Rv
  1b0n-assembly1_A  TM=5.493E-01  e=1.665E+00 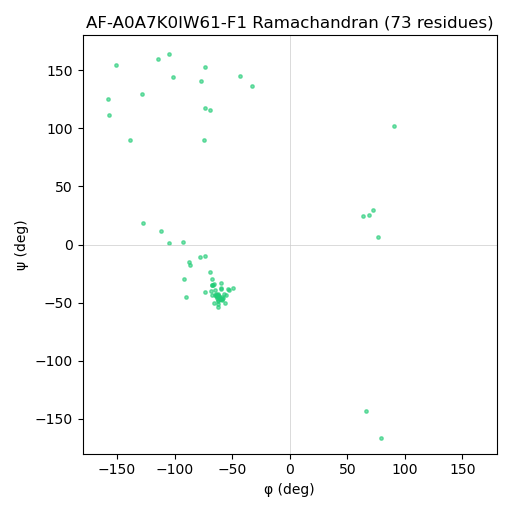 Bacillus subtilis
  7t5u-assembly1_A  TM=5.704E-01  e=2.987E+00  Escherichia coli
  3qq6-assembly1_A  TM=5.632E-01  e=2.817E+00  Bacillus subtilis
  3ivp-assembly2_C  TM=4.175E-01  e=4.767E+00  Clostridioides difficile 630